Protein AF-F9DS21-F1 (afdb_monomer)

Sequence (45 aa):
NVSRQTINAIENNKYDPSLQLAFNLAKTLGVTVDDLFLSEGEIEK

InterPro domains:
  IPR001387 Cro/C1-type, helix-turn-helix domain [PF01381] (1-36)
  IPR001387 Cro/C1-type, helix-turn-helix domain [PS50943] (1-36)
  IPR001387 Cro/C1-type, helix-turn-helix domain [cd00093] (1-36)
  IPR010982 Lambda repressor-like, DNA-binding domain superfamily [G3DSA:1.10.260.40] (1-40)
  IPR010982 Lambda repressor-like, DNA-binding domain superfamily [SSF47413] (1-39)

Solvent-accessible surface area (backbone atoms only — not comparable to full-atom values): 2945 Å² total; per-residue (Å²): 137,83,54,71,67,56,53,54,29,39,80,65,74,72,42,85,70,52,71,72,54,43,49,50,48,16,62,73,72,74,49,50,52,71,83,72,51,77,60,89,77,69,76,78,124

Radius of gyration: 11.18 Å; Cα contacts (8 Å, |Δi|>4): 18; chains: 1; bounding box: 20×20×36 Å

Organism: NCBI:txid1027292

pLDDT: mean 87.83, std 11.73, range [52.06, 96.62]

Nearest PDB structures (foldseek):
  2xi8-assembly1_A  TM=9.712E-01  e=1.067E-02  Enterococcus faecalis
  2xj3-assembly1_A  TM=9.674E-01  e=1.067E-02  Enterococcus faecalis
  7t8i-assembly1_B  TM=9.379E-01  e=1.742E+00  Bacillus subtilis
  2axz-assembly3_C  TM=8.699E-01  e=2.481E+00  Enterococcus faecalis
  2axz-assembly1_A  TM=8.698E-01  e=2.663E+00  Enterococcus faecalis

Structure (mmCIF, N/CA/C/O backbone):
data_AF-F9DS21-F1
#
_entry.id   AF-F9DS21-F1
#
loop_
_atom_site.group_PDB
_atom_site.id
_atom_site.type_symbol
_atom_site.label_atom_id
_atom_site.label_alt_id
_atom_site.label_comp_id
_atom_site.label_asym_id
_atom_site.label_entity_id
_atom_site.label_seq_id
_atom_site.pdbx_PDB_ins_code
_atom_site.Cartn_x
_atom_site.Cartn_y
_atom_site.Cartn_z
_atom_site.occupancy
_atom_site.B_iso_or_equiv
_atom_site.auth_seq_id
_atom_site.auth_comp_id
_atom_site.auth_asym_id
_atom_site.auth_atom_id
_atom_site.pdbx_PDB_model_num
ATOM 1 N N . ASN A 1 1 ? -4.822 -1.598 12.514 1.00 67.19 1 ASN A N 1
ATOM 2 C CA . ASN A 1 1 ? -5.444 -0.428 11.861 1.00 67.19 1 ASN A CA 1
ATOM 3 C C . ASN A 1 1 ? -4.398 0.363 11.117 1.00 67.19 1 ASN A C 1
ATOM 5 O O . ASN A 1 1 ? -3.385 0.704 11.709 1.00 67.19 1 ASN A O 1
ATOM 9 N N . VAL A 1 2 ? -4.646 0.630 9.839 1.00 86.06 2 VAL A N 1
ATOM 10 C CA . VAL A 1 2 ? -3.877 1.591 9.041 1.00 86.06 2 VAL A CA 1
ATOM 11 C C . VAL A 1 2 ? -4.641 2.906 8.981 1.00 86.06 2 VAL A C 1
ATOM 13 O O . VAL A 1 2 ? -5.870 2.918 9.058 1.00 86.06 2 VAL A O 1
ATOM 16 N N . SER A 1 3 ? -3.920 4.021 8.911 1.00 93.00 3 SER A N 1
ATOM 17 C CA . SER A 1 3 ? -4.549 5.337 8.831 1.00 93.00 3 SER A CA 1
ATOM 18 C C . SER A 1 3 ? -5.051 5.614 7.413 1.00 93.00 3 SER A C 1
ATOM 20 O O . SER A 1 3 ? -4.528 5.071 6.439 1.00 93.00 3 SER A O 1
ATOM 22 N N . ARG A 1 4 ? -6.010 6.537 7.275 1.00 93.38 4 ARG A N 1
ATOM 23 C CA . ARG A 1 4 ? -6.438 7.031 5.956 1.00 93.38 4 ARG A CA 1
ATOM 24 C C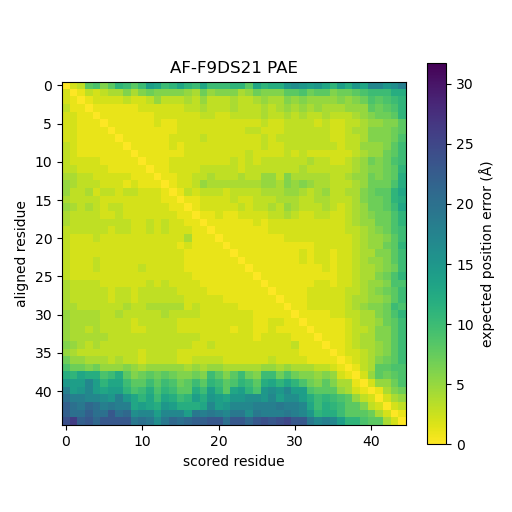 . ARG A 1 4 ? -5.282 7.674 5.182 1.00 93.38 4 ARG A C 1
ATOM 26 O O . ARG A 1 4 ? -5.241 7.578 3.966 1.00 93.38 4 ARG A O 1
ATOM 33 N N . GLN A 1 5 ? -4.319 8.277 5.884 1.00 94.81 5 GLN A N 1
ATOM 34 C CA . GLN A 1 5 ? -3.114 8.837 5.267 1.00 94.81 5 GLN A CA 1
ATOM 35 C C . GLN A 1 5 ? -2.249 7.748 4.625 1.00 94.81 5 GLN A C 1
ATOM 37 O O . GLN A 1 5 ? -1.728 7.959 3.537 1.00 94.81 5 GLN A O 1
ATOM 42 N N . THR A 1 6 ? -2.138 6.581 5.265 1.00 93.38 6 THR A N 1
ATOM 43 C CA . THR A 1 6 ? -1.414 5.425 4.721 1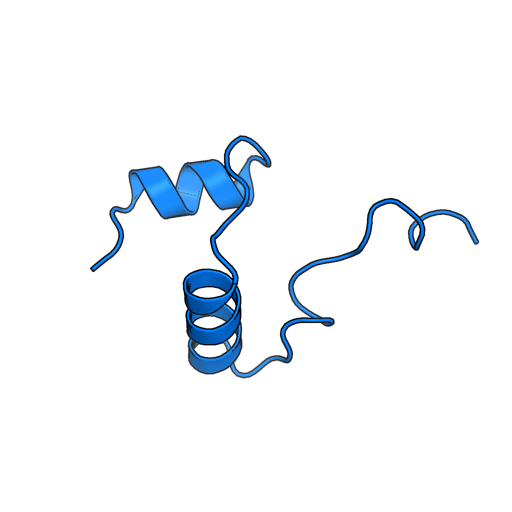.00 93.38 6 THR A CA 1
ATOM 44 C C . THR A 1 6 ? -2.073 4.928 3.439 1.00 93.38 6 THR A C 1
ATOM 46 O O . THR A 1 6 ? -1.379 4.731 2.452 1.00 93.38 6 THR A O 1
ATOM 49 N N . ILE A 1 7 ? -3.404 4.795 3.429 1.00 93.31 7 ILE A N 1
ATOM 50 C CA . ILE A 1 7 ? -4.148 4.404 2.222 1.00 93.31 7 ILE A CA 1
ATOM 51 C C . ILE A 1 7 ? -3.939 5.426 1.100 1.00 93.31 7 ILE A C 1
ATOM 53 O O . ILE A 1 7 ? -3.514 5.050 0.015 1.00 93.31 7 ILE A O 1
ATOM 57 N N . ASN A 1 8 ? -4.111 6.721 1.389 1.00 95.00 8 ASN A N 1
ATOM 58 C CA . ASN A 1 8 ? -3.876 7.776 0.403 1.00 95.00 8 ASN A CA 1
ATOM 59 C C . ASN A 1 8 ? -2.436 7.747 -0.145 1.00 95.00 8 ASN A C 1
ATOM 61 O O . ASN A 1 8 ? -2.216 8.046 -1.314 1.00 95.00 8 ASN A O 1
ATOM 65 N N . ALA A 1 9 ? -1.438 7.437 0.688 1.00 95.25 9 ALA A N 1
ATOM 66 C CA . ALA A 1 9 ? -0.048 7.354 0.250 1.00 95.25 9 ALA A CA 1
ATOM 67 C C . ALA A 1 9 ? 0.184 6.165 -0.695 1.00 95.25 9 ALA A C 1
ATOM 69 O O . ALA A 1 9 ? 0.902 6.334 -1.676 1.00 95.25 9 ALA A O 1
ATOM 70 N N . ILE A 1 10 ? -0.458 5.020 -0.439 1.00 92.94 10 ILE A N 1
ATOM 71 C CA . ILE A 1 10 ? -0.432 3.847 -1.329 1.00 92.94 10 ILE A CA 1
ATOM 72 C C . ILE A 1 10 ? -1.062 4.201 -2.678 1.00 92.94 10 ILE A C 1
ATOM 74 O O . ILE A 1 10 ? -0.422 4.046 -3.708 1.00 92.94 10 ILE A O 1
ATOM 78 N N . GLU A 1 11 ? -2.269 4.776 -2.679 1.00 91.62 11 GLU A N 1
ATOM 79 C CA . GLU A 1 11 ? -2.989 5.150 -3.910 1.00 91.62 11 GLU A CA 1
ATOM 80 C C . GLU A 1 11 ? -2.241 6.183 -4.769 1.00 91.62 11 GLU A C 1
ATOM 82 O O . GLU A 1 11 ? -2.451 6.264 -5.975 1.00 91.62 11 GLU A O 1
ATOM 87 N N . ASN A 1 12 ? -1.372 6.991 -4.156 1.00 94.12 12 ASN A N 1
ATOM 88 C CA . ASN A 1 12 ? -0.560 7.990 -4.851 1.00 94.12 12 ASN A CA 1
ATOM 89 C C . ASN A 1 12 ? 0.874 7.510 -5.144 1.00 94.12 12 ASN A C 1
ATOM 91 O O . ASN A 1 12 ? 1.722 8.347 -5.455 1.00 94.12 12 ASN A O 1
ATOM 95 N N . ASN A 1 13 ? 1.169 6.210 -5.008 1.00 88.88 13 ASN A N 1
ATOM 96 C CA . ASN A 1 13 ? 2.504 5.621 -5.198 1.00 88.88 13 ASN A CA 1
ATOM 97 C C . ASN A 1 13 ? 3.602 6.275 -4.332 1.00 88.88 13 ASN A C 1
ATOM 99 O O . ASN A 1 13 ? 4.774 6.315 -4.694 1.00 88.88 13 ASN A O 1
ATOM 103 N N . LYS A 1 14 ? 3.222 6.836 -3.178 1.00 93.00 14 LYS A N 1
ATOM 104 C CA . LYS A 1 14 ? 4.130 7.487 -2.215 1.00 93.00 14 LYS A CA 1
ATOM 105 C C . LYS A 1 14 ? 4.558 6.557 -1.085 1.00 93.00 14 LYS A C 1
ATOM 107 O O . LYS A 1 14 ? 5.382 6.943 -0.259 1.00 93.00 14 LYS A O 1
ATOM 112 N N . TYR A 1 15 ? 3.951 5.379 -0.999 1.00 91.44 15 TYR A N 1
ATOM 113 C CA . TYR A 1 15 ? 4.249 4.385 0.014 1.00 91.44 15 TYR A CA 1
ATOM 114 C C . TYR A 1 15 ? 4.032 2.992 -0.553 1.00 91.44 15 TYR A C 1
ATOM 116 O O . TYR A 1 15 ? 2.940 2.684 -1.027 1.00 91.44 15 TYR A O 1
ATOM 124 N N . ASP A 1 16 ? 5.060 2.162 -0.441 1.00 90.00 16 ASP A N 1
ATOM 125 C CA . ASP A 1 16 ?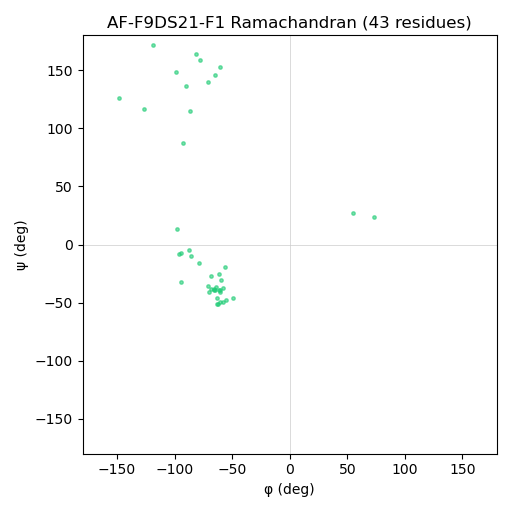 4.981 0.757 -0.801 1.00 90.00 16 ASP A CA 1
ATOM 126 C C . ASP A 1 16 ? 4.455 -0.035 0.411 1.00 90.00 16 ASP A C 1
ATOM 128 O O . ASP A 1 16 ? 5.078 -0.007 1.486 1.00 90.00 16 ASP A O 1
ATOM 132 N N . PRO A 1 17 ? 3.265 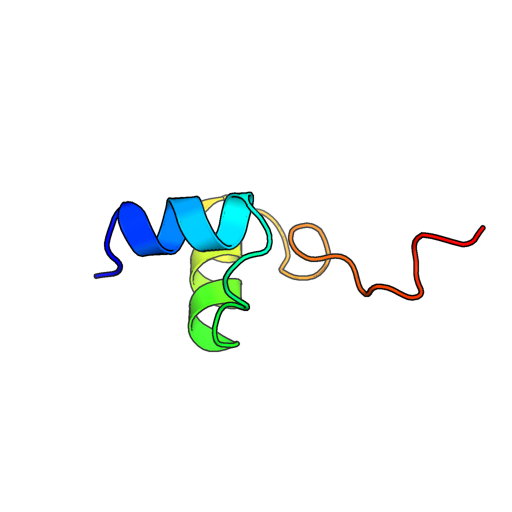-0.656 0.327 1.00 91.81 17 PRO A N 1
ATOM 133 C CA . PRO A 1 17 ? 2.704 -1.386 1.450 1.00 91.81 17 PRO A CA 1
ATOM 134 C C . PRO A 1 17 ? 3.560 -2.599 1.816 1.00 91.81 17 PRO A C 1
ATOM 136 O O . PRO A 1 17 ? 4.099 -3.300 0.967 1.00 91.81 17 PRO A O 1
ATOM 139 N N . SER A 1 18 ? 3.623 -2.921 3.112 1.00 93.62 18 SER A N 1
ATOM 140 C CA . SER A 1 18 ? 4.206 -4.199 3.526 1.00 93.62 18 SER A CA 1
ATOM 141 C C . SER A 1 18 ? 3.422 -5.370 2.929 1.00 93.62 18 SER A C 1
ATOM 143 O O . SER A 1 18 ? 2.209 -5.277 2.736 1.00 93.62 18 SER A O 1
ATOM 145 N N . LEU A 1 19 ? 4.090 -6.509 2.724 1.00 92.88 19 LEU A N 1
ATOM 146 C CA . LEU A 1 19 ? 3.475 -7.719 2.167 1.00 92.88 19 LEU A CA 1
ATOM 147 C C . LEU A 1 19 ? 2.162 -8.080 2.890 1.00 92.88 19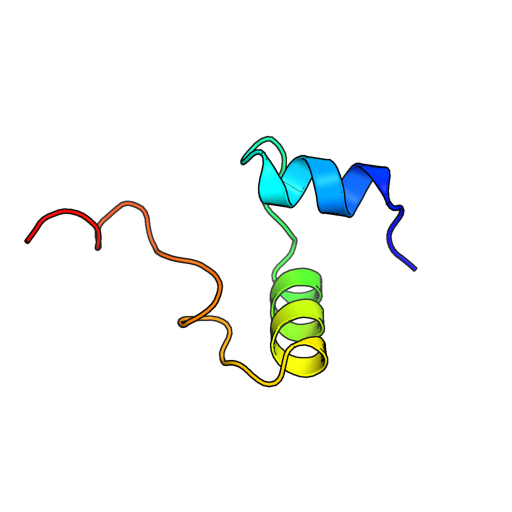 LEU A C 1
ATOM 149 O O . LEU A 1 19 ? 1.127 -8.308 2.272 1.00 92.88 19 LEU A O 1
ATOM 153 N N . GLN A 1 20 ? 2.174 -8.037 4.225 1.00 94.19 20 GLN A N 1
ATOM 154 C CA . GLN A 1 20 ? 0.995 -8.304 5.049 1.00 94.19 20 GLN A CA 1
ATOM 155 C C . GLN A 1 20 ? -0.150 -7.316 4.782 1.00 94.19 20 GLN A C 1
ATOM 157 O O . GLN A 1 20 ? -1.318 -7.709 4.796 1.00 94.19 20 GLN A O 1
ATOM 162 N N . LEU A 1 21 ? 0.166 -6.036 4.569 1.00 93.69 21 LEU A N 1
ATOM 163 C CA . LEU A 1 21 ? -0.825 -5.012 4.260 1.00 93.69 21 LEU A CA 1
ATOM 164 C C . LEU A 1 21 ? -1.402 -5.205 2.854 1.00 93.69 21 LEU A C 1
ATOM 166 O O . LEU A 1 21 ? -2.617 -5.110 2.702 1.00 93.69 21 LEU A O 1
ATOM 170 N N . ALA A 1 22 ? -0.566 -5.550 1.875 1.00 94.00 22 ALA A N 1
ATOM 171 C CA . ALA A 1 22 ? -0.995 -5.878 0.519 1.00 94.00 22 ALA A CA 1
ATOM 172 C C . ALA A 1 22 ? -1.996 -7.049 0.511 1.00 94.00 22 ALA A C 1
ATOM 174 O O . ALA A 1 22 ? -3.102 -6.913 -0.014 1.00 94.00 22 ALA A O 1
ATOM 175 N N . PHE A 1 23 ? -1.680 -8.152 1.203 1.00 94.62 23 PHE A N 1
ATOM 176 C CA . PHE A 1 23 ? -2.599 -9.290 1.358 1.00 94.62 23 PHE A CA 1
ATOM 177 C C . PHE A 1 23 ? -3.904 -8.916 2.067 1.00 94.62 23 PHE A C 1
ATOM 179 O O . PHE A 1 23 ? -4.982 -9.372 1.682 1.00 94.62 23 PHE A O 1
ATOM 186 N N . ASN A 1 24 ? -3.830 -8.080 3.106 1.00 94.94 24 ASN A N 1
ATOM 187 C CA . ASN A 1 24 ? -5.022 -7.627 3.818 1.00 94.94 24 ASN A CA 1
ATOM 188 C C . ASN A 1 24 ? -5.919 -6.755 2.927 1.00 94.94 24 ASN A C 1
ATOM 190 O O . ASN A 1 24 ? -7.143 -6.895 2.991 1.00 94.94 24 ASN A O 1
ATOM 194 N N . LEU A 1 25 ? -5.337 -5.880 2.099 1.00 94.38 25 LEU A N 1
ATOM 195 C CA . LEU A 1 25 ? -6.085 -5.078 1.130 1.00 94.38 25 LEU A CA 1
ATOM 196 C C . LEU A 1 25 ? -6.763 -5.969 0.087 1.00 94.38 25 LEU A C 1
ATOM 198 O O . LEU A 1 25 ? -7.975 -5.866 -0.081 1.00 94.38 25 LEU A O 1
ATOM 202 N N . ALA A 1 26 ? -6.012 -6.875 -0.542 1.00 95.75 26 ALA A N 1
ATOM 203 C CA . ALA A 1 26 ? -6.530 -7.800 -1.548 1.00 95.75 26 ALA A CA 1
ATOM 204 C C . ALA A 1 26 ? -7.715 -8.617 -1.002 1.00 95.75 26 ALA A C 1
ATOM 206 O O . ALA A 1 26 ? -8.801 -8.623 -1.581 1.00 95.75 26 ALA A O 1
ATOM 207 N N . LYS A 1 27 ? -7.570 -9.181 0.207 1.00 95.81 27 LYS A N 1
ATOM 208 C CA . LYS A 1 27 ? -8.651 -9.901 0.898 1.00 95.81 27 LYS A CA 1
ATOM 209 C C . LYS A 1 27 ? -9.877 -9.026 1.175 1.00 95.81 27 LYS A C 1
ATOM 211 O O . LYS A 1 27 ? -11.000 -9.511 1.084 1.00 95.81 27 LYS A O 1
ATOM 216 N N . THR A 1 28 ? -9.671 -7.763 1.546 1.00 95.19 28 THR A N 1
ATOM 217 C CA . THR A 1 28 ? -10.766 -6.824 1.849 1.00 95.19 28 THR A CA 1
ATOM 218 C C . THR A 1 28 ? -11.520 -6.416 0.584 1.00 95.19 28 THR A C 1
ATOM 220 O O . THR A 1 28 ? -12.736 -6.254 0.624 1.00 95.19 28 THR A O 1
ATOM 223 N N . LEU A 1 29 ? -10.805 -6.273 -0.533 1.00 94.56 29 LEU A N 1
ATOM 224 C CA . LEU A 1 29 ? -11.355 -5.902 -1.836 1.00 94.56 29 LEU A CA 1
ATOM 225 C C . LEU A 1 29 ? -11.887 -7.108 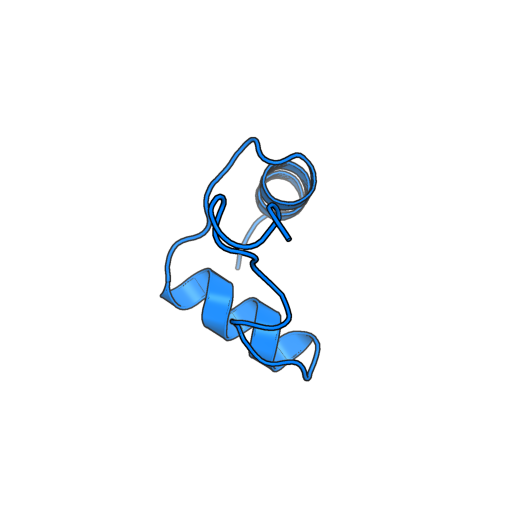-2.630 1.00 94.56 29 LEU A C 1
ATOM 227 O O . LEU A 1 29 ? -12.566 -6.919 -3.633 1.00 94.56 29 LEU A O 1
ATOM 231 N N . GLY A 1 30 ? -11.618 -8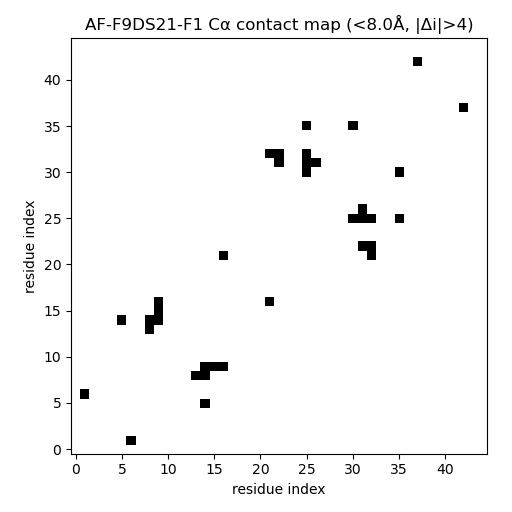.336 -2.173 1.00 96.62 30 GLY A N 1
ATOM 232 C CA . GLY A 1 30 ? -12.065 -9.566 -2.831 1.00 96.62 30 GLY A CA 1
ATOM 233 C C . GLY A 1 30 ? -11.307 -9.890 -4.122 1.00 96.62 30 GLY A C 1
ATOM 234 O O . GLY A 1 30 ? -11.844 -10.595 -4.971 1.00 96.62 30 GLY A O 1
ATOM 235 N N . VAL A 1 31 ? -10.083 -9.378 -4.268 1.00 96.31 31 VAL A N 1
ATOM 236 C CA . VAL A 1 31 ? -9.199 -9.581 -5.430 1.00 96.31 31 VAL A CA 1
ATOM 237 C C . VAL A 1 31 ? -7.908 -10.284 -5.003 1.00 96.31 31 VAL A C 1
ATOM 239 O O . VAL A 1 31 ? -7.666 -10.464 -3.805 1.00 96.31 31 VAL A O 1
ATOM 242 N N . THR A 1 32 ? -7.074 -10.700 -5.957 1.00 95.06 32 THR A N 1
ATOM 243 C CA . THR A 1 32 ? -5.732 -11.214 -5.639 1.00 95.06 32 THR A CA 1
ATOM 244 C C . THR A 1 32 ? -4.736 -10.069 -5.432 1.00 95.06 32 THR A C 1
ATOM 246 O O . THR A 1 32 ? -5.015 -8.917 -5.761 1.00 95.06 32 THR A O 1
ATOM 249 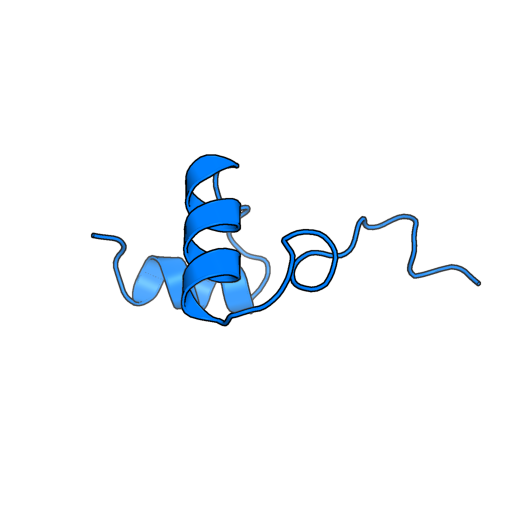N N . VAL A 1 33 ? -3.581 -10.360 -4.822 1.00 92.81 33 VAL A N 1
ATOM 250 C CA . VAL A 1 33 ? -2.516 -9.353 -4.665 1.00 92.81 33 VAL A CA 1
ATOM 251 C C . VAL A 1 33 ? -1.960 -8.957 -6.031 1.00 92.81 33 VAL A C 1
ATOM 253 O O . VAL A 1 33 ? -1.729 -7.774 -6.247 1.00 92.81 33 VAL A O 1
ATOM 256 N N . ASP A 1 34 ? -1.830 -9.917 -6.946 1.00 91.38 34 ASP A N 1
ATOM 257 C CA . ASP A 1 34 ? -1.375 -9.707 -8.322 1.00 91.38 34 ASP A CA 1
ATOM 258 C C . ASP A 1 34 ? -2.344 -8.821 -9.130 1.00 91.38 34 ASP A C 1
ATOM 260 O O . ASP A 1 34 ? -1.908 -7.965 -9.891 1.00 91.38 34 ASP A O 1
ATOM 264 N N . ASP A 1 35 ? -3.661 -8.947 -8.912 1.00 91.94 35 ASP A N 1
ATOM 265 C CA . ASP A 1 35 ? -4.653 -8.051 -9.535 1.00 91.94 35 ASP A CA 1
ATOM 266 C C . ASP A 1 35 ? -4.577 -6.614 -8.988 1.00 91.94 35 ASP A C 1
ATOM 268 O O . ASP A 1 35 ? -5.004 -5.665 -9.647 1.00 91.94 35 ASP A O 1
ATOM 272 N N . LEU A 1 36 ? -4.107 -6.456 -7.746 1.00 90.81 36 LEU A N 1
ATOM 273 C CA . LEU A 1 36 ? -4.119 -5.185 -7.025 1.00 90.81 36 LEU A CA 1
ATOM 274 C C . LEU A 1 36 ? -2.805 -4.405 -7.161 1.00 90.81 36 LEU A C 1
ATOM 276 O O . LEU A 1 36 ? -2.827 -3.174 -7.144 1.00 90.81 36 LEU A O 1
ATOM 280 N N . PHE A 1 37 ? -1.676 -5.101 -7.280 1.00 88.88 37 PHE A N 1
ATOM 281 C CA . PHE A 1 37 ? -0.345 -4.515 -7.385 1.00 88.88 37 PHE A CA 1
ATOM 282 C C . PHE A 1 37 ? 0.364 -5.072 -8.615 1.00 88.88 37 PHE A C 1
ATOM 284 O O . PHE A 1 37 ? 0.657 -6.261 -8.687 1.00 88.88 37 PHE A O 1
ATOM 291 N N . LEU A 1 38 ? 0.670 -4.187 -9.561 1.00 84.38 38 LEU A N 1
ATOM 292 C CA . LEU A 1 38 ? 1.398 -4.531 -10.776 1.00 84.38 38 LEU A CA 1
ATOM 293 C C . LEU A 1 38 ? 2.896 -4.374 -10.539 1.00 84.38 38 LEU A C 1
ATOM 295 O O . LEU A 1 38 ? 3.340 -3.376 -9.964 1.00 84.38 38 LEU A O 1
ATOM 299 N N . SER A 1 39 ? 3.681 -5.337 -11.012 1.00 77.00 39 SER A N 1
ATOM 300 C CA . SER A 1 39 ? 5.130 -5.174 -11.044 1.00 77.00 39 SER A CA 1
ATOM 301 C C . SER A 1 39 ? 5.510 -4.150 -12.123 1.00 77.00 39 SER A C 1
ATOM 303 O O . SER A 1 39 ? 4.938 -4.143 -13.213 1.00 77.00 39 SER A O 1
ATOM 305 N N . GLU A 1 40 ? 6.485 -3.274 -11.849 1.00 70.75 40 GLU A N 1
ATOM 306 C CA . GLU A 1 40 ? 6.917 -2.227 -12.799 1.00 70.75 40 GLU A CA 1
ATOM 307 C C . GLU A 1 40 ? 7.354 -2.788 -14.172 1.00 70.75 40 GLU A C 1
ATOM 309 O O . GLU A 1 40 ? 7.348 -2.062 -15.161 1.00 70.75 40 GLU A O 1
ATOM 314 N N . GLY A 1 41 ? 7.684 -4.083 -14.257 1.00 65.38 41 GLY A N 1
ATOM 315 C CA . GLY A 1 41 ? 8.079 -4.765 -15.492 1.00 65.38 41 GLY A CA 1
ATOM 316 C C . GLY A 1 41 ? 6.936 -5.352 -16.3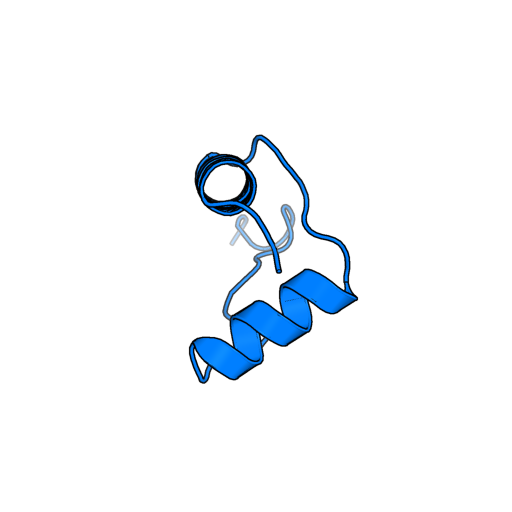30 1.00 65.38 41 GLY A C 1
ATOM 317 O O . GLY A 1 41 ? 7.202 -5.872 -17.409 1.00 65.38 41 GLY A O 1
ATOM 318 N N . GLU A 1 42 ? 5.681 -5.299 -15.873 1.00 61.88 42 GLU A N 1
ATOM 319 C CA . GLU A 1 42 ? 4.535 -5.872 -16.606 1.00 61.88 42 GLU A CA 1
ATOM 320 C C . GLU A 1 42 ? 3.789 -4.867 -17.491 1.00 61.88 42 GLU A C 1
ATOM 322 O O . GLU A 1 42 ? 2.936 -5.263 -18.284 1.00 61.88 42 GLU A O 1
ATOM 327 N N . ILE A 1 43 ? 4.127 -3.577 -17.403 1.00 62.47 43 ILE A N 1
ATOM 328 C CA . ILE A 1 43 ? 3.489 -2.516 -18.202 1.00 62.47 43 ILE A CA 1
ATOM 329 C C . ILE A 1 43 ? 4.046 -2.472 -19.643 1.00 62.47 43 ILE A C 1
ATOM 331 O O . ILE A 1 43 ? 3.406 -1.921 -20.537 1.00 62.47 43 ILE A O 1
ATOM 335 N N . GLU A 1 44 ? 5.191 -3.105 -19.915 1.00 55.84 44 GLU A N 1
ATOM 336 C CA . GLU A 1 44 ? 5.765 -3.205 -21.264 1.00 55.84 44 GLU A CA 1
ATOM 337 C C . GLU A 1 44 ? 5.314 -4.487 -21.992 1.00 55.84 44 GLU A C 1
ATOM 339 O O . GLU A 1 44 ? 6.009 -5.505 -21.975 1.00 55.84 44 GLU A O 1
ATOM 344 N N . LYS A 1 45 ? 4.166 -4.434 -22.681 1.00 52.06 45 LYS A N 1
ATOM 345 C CA . LYS A 1 45 ? 3.845 -5.309 -23.825 1.00 52.06 45 LYS A CA 1
ATOM 346 C C . LYS A 1 45 ? 3.050 -4.579 -24.897 1.00 52.06 45 LYS A C 1
ATOM 348 O O . LYS A 1 45 ? 2.116 -3.832 -24.537 1.00 52.06 45 LYS A O 1
#

Secondary structure (DSSP, 8-state):
---HHHHHHHHTTS----HHHHHHHHHHHTS-HHHHS--TTSS--

Foldseek 3Di:
DDDPVQVVCVVVVNDDDDPVVLCVVCVVVVHDSCVVDPDPVPVPD

Mean predicted aligned error: 4.65 Å